Protein AF-A0A3B0ZXC4-F1 (afdb_monomer)

Mean predicted aligned error: 9.44 Å

InterPro domains:
  IPR018643 Protein of unknown function DUF2069, membrane [PF09842] (15-118)

pLDDT: mean 75.04, std 9.72, range [35.94, 87.75]

Solvent-accessible surface area (backbone atoms only — not comparable to full-atom values): 6990 Å² total; per-residue (Å²): 137,86,78,78,83,50,77,60,54,57,32,46,50,48,23,49,52,22,48,52,52,44,54,53,49,55,53,46,38,45,69,73,73,61,50,51,92,80,74,48,41,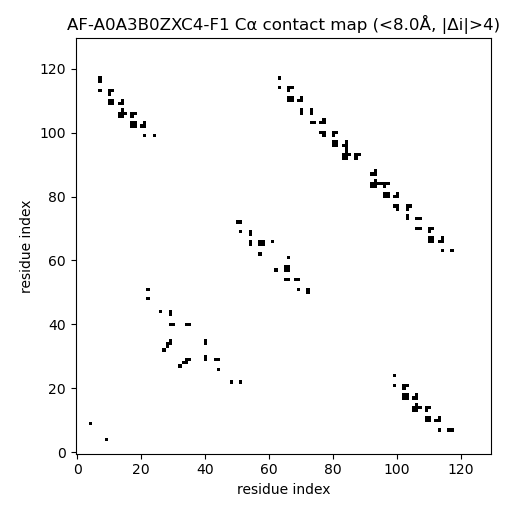67,56,55,50,47,64,60,44,48,63,50,55,54,32,48,59,32,49,78,68,68,39,60,66,34,34,57,52,42,46,57,54,39,51,59,56,30,50,49,19,51,51,43,37,68,71,45,88,49,67,71,56,21,53,53,19,49,50,46,32,51,30,33,51,48,23,40,54,22,32,52,51,37,44,53,55,57,50,51,61,55,51,60,68,69,55,74,88,127

Foldseek 3Di:
DDPDDPPLNVLLVLLVVLLVLLLVLVLCCCVPPCPPPPPCSVVVNCVLVVLSVVLVVVSVVLPLVSLVVVLVSLVVQLVVLVCQLVVDPDPVSVVSSVVSNVSSVSNNVSSVVSSVVVVVVVVVVVPPDD

Secondary structure (DSSP, 8-state):
------HHHHHHHHHHHHHHHHHHHHHHIIIII---TTSTHHHHHHHHHHHHHHHHHHHHTT-HHHHHHHHHHHHHHHHHHHHHHHH---HHHHHHHHHHHHHHHHHHHHHHHHHHHHHHHHHHTTS---

Nearest PDB structures (foldseek):
  6n63-assembly1_A-2  TM=5.665E-01  e=8.207E-01  Bacillus thermotolerans
  3zcj-assembly3_C  TM=3.266E-01  e=4.050E+00  Helicobacter pylori 26695

Organism: NCBI:txid652676

Radius of gyration: 17.53 Å; Cα contacts (8 Å, |Δi|>4): 103; chains: 1; bounding box: 46×29×60 Å

Structure (mmCIF, N/CA/C/O backbone):
data_AF-A0A3B0ZXC4-F1
#
_entry.id   AF-A0A3B0ZXC4-F1
#
loop_
_atom_site.group_PDB
_atom_site.id
_atom_site.type_symbol
_atom_site.label_atom_id
_atom_site.label_alt_id
_atom_site.label_comp_id
_atom_site.label_asym_id
_atom_site.label_entity_id
_atom_site.label_seq_id
_atom_site.pdbx_PDB_ins_code
_atom_site.Cartn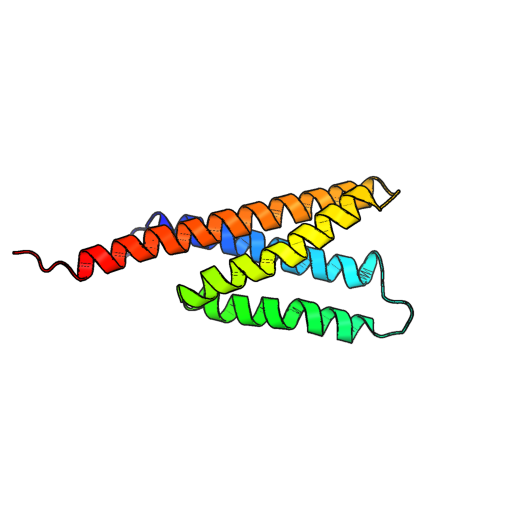_x
_atom_site.Cartn_y
_atom_site.Cartn_z
_atom_site.occupancy
_atom_site.B_iso_or_equiv
_atom_site.auth_seq_id
_atom_site.auth_comp_id
_atom_site.auth_asym_id
_atom_site.auth_atom_id
_atom_site.pdbx_PDB_model_num
ATOM 1 N N . MET A 1 1 ? -24.456 17.158 11.697 1.00 35.94 1 MET A N 1
ATOM 2 C CA . MET A 1 1 ? -24.249 16.301 12.886 1.00 35.94 1 MET A CA 1
ATOM 3 C C . MET A 1 1 ? -23.033 15.403 12.632 1.00 35.94 1 MET A C 1
ATOM 5 O O . MET A 1 1 ? -23.173 14.280 12.167 1.00 35.94 1 MET A O 1
ATOM 9 N N . SER A 1 2 ? -21.823 15.954 12.798 1.00 38.69 2 SER A N 1
ATOM 10 C CA . SER A 1 2 ? -20.547 15.291 12.485 1.00 38.69 2 SER A CA 1
ATOM 11 C C . SER A 1 2 ? -20.136 14.386 13.644 1.00 38.69 2 SER A C 1
ATOM 13 O O . SER A 1 2 ? -19.665 14.867 14.675 1.00 38.69 2 SER A O 1
ATOM 15 N N . LYS A 1 3 ? -20.356 13.075 13.500 1.00 43.84 3 LYS A N 1
ATOM 16 C CA . LYS A 1 3 ? -19.928 12.098 14.502 1.00 43.84 3 LYS A CA 1
ATOM 17 C C . LYS A 1 3 ? -18.399 12.093 14.570 1.00 43.84 3 LYS A C 1
ATOM 19 O O . LYS A 1 3 ? -17.721 11.845 13.581 1.00 43.84 3 LYS A O 1
ATOM 24 N N . ILE A 1 4 ? -17.927 12.466 15.752 1.00 48.56 4 ILE A N 1
ATOM 25 C CA . ILE A 1 4 ? -16.586 12.366 16.326 1.00 48.56 4 ILE A CA 1
ATOM 26 C C . ILE A 1 4 ? -15.714 11.341 15.576 1.00 48.56 4 ILE A C 1
ATOM 28 O O . ILE A 1 4 ? -15.943 10.139 15.683 1.00 48.56 4 ILE A O 1
ATOM 32 N N . LYS A 1 5 ? -14.718 11.830 14.821 1.00 50.69 5 LYS A N 1
ATOM 33 C CA . LYS A 1 5 ? -13.686 11.013 14.162 1.00 50.69 5 LYS A CA 1
ATOM 34 C C . LYS A 1 5 ? -12.721 10.472 15.217 1.00 50.69 5 LYS A C 1
ATOM 36 O O . LYS A 1 5 ? -11.801 11.160 15.656 1.00 50.69 5 LYS A O 1
ATOM 41 N N . THR A 1 6 ? -12.973 9.251 15.661 1.00 63.97 6 THR A N 1
ATOM 42 C CA . THR A 1 6 ? -12.153 8.486 16.608 1.00 63.97 6 THR A CA 1
ATOM 43 C C . THR A 1 6 ? -10.758 8.219 16.029 1.00 63.97 6 THR A C 1
ATOM 45 O O . THR A 1 6 ? -10.602 8.091 14.817 1.00 63.97 6 THR A O 1
ATOM 48 N N . LYS A 1 7 ? -9.721 8.082 16.872 1.00 62.25 7 LYS A N 1
ATOM 49 C CA . LYS A 1 7 ? -8.325 7.807 16.446 1.00 62.25 7 LYS A CA 1
ATOM 50 C C . LYS A 1 7 ? -8.205 6.636 15.449 1.00 62.25 7 LYS A C 1
ATOM 52 O O . LYS A 1 7 ? -7.304 6.637 14.617 1.00 62.25 7 LYS A O 1
ATOM 57 N N . ALA A 1 8 ? -9.133 5.677 15.492 1.00 62.41 8 ALA A N 1
ATOM 58 C CA . ALA A 1 8 ? -9.248 4.572 14.541 1.00 62.41 8 ALA A CA 1
ATOM 59 C C . ALA A 1 8 ? -9.458 5.020 13.079 1.00 62.41 8 ALA A C 1
ATOM 61 O O . ALA A 1 8 ? -8.888 4.408 12.175 1.00 62.41 8 ALA A O 1
ATOM 62 N N . ASP A 1 9 ? -10.199 6.106 12.841 1.00 68.06 9 ASP A N 1
ATOM 63 C CA . ASP A 1 9 ? -10.449 6.637 11.495 1.00 68.06 9 ASP A CA 1
ATOM 64 C C . ASP A 1 9 ? -9.172 7.222 10.887 1.00 68.06 9 ASP A C 1
ATOM 66 O O . ASP A 1 9 ? -8.919 7.075 9.695 1.00 68.06 9 ASP A O 1
ATOM 70 N N . PHE A 1 10 ? -8.319 7.842 1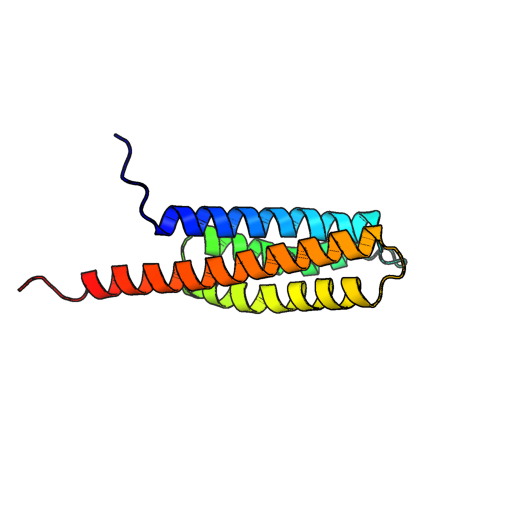1.705 1.00 73.69 10 PHE A N 1
ATOM 71 C CA . PHE A 1 10 ? -7.032 8.365 11.250 1.00 73.69 10 PHE A CA 1
ATOM 72 C C . PHE A 1 10 ? -6.103 7.241 10.765 1.00 73.69 10 PHE A C 1
ATOM 74 O O . PHE A 1 10 ? -5.554 7.323 9.666 1.00 73.69 10 PHE A O 1
ATOM 81 N N . TYR A 1 11 ? -5.989 6.150 11.531 1.00 68.88 11 TYR A N 1
ATOM 82 C CA . TYR A 1 11 ? -5.213 4.973 11.117 1.00 68.88 11 TYR A CA 1
ATOM 83 C C . TYR A 1 11 ? -5.832 4.259 9.912 1.00 68.88 11 TYR A C 1
ATOM 85 O O . TYR A 1 11 ? -5.103 3.744 9.064 1.00 68.88 11 TYR A O 1
ATOM 93 N N . TYR A 1 12 ? -7.163 4.266 9.796 1.00 71.56 12 TYR A N 1
ATOM 94 C CA . TYR A 1 12 ? -7.863 3.784 8.610 1.00 71.56 12 TYR A CA 1
ATOM 95 C C . TYR A 1 12 ? -7.459 4.580 7.363 1.00 71.56 12 TYR A C 1
ATOM 97 O O . TYR A 1 12 ? -7.050 3.975 6.375 1.00 71.56 12 TYR A O 1
ATOM 105 N N . PHE A 1 13 ? -7.478 5.917 7.425 1.00 72.81 13 PHE A N 1
ATOM 106 C CA . PHE A 1 13 ? -7.033 6.771 6.319 1.00 72.81 13 PHE A CA 1
ATOM 107 C C . PHE A 1 13 ? -5.544 6.588 6.000 1.00 72.81 13 PHE A C 1
ATOM 109 O O . PHE A 1 13 ? -5.213 6.464 4.827 1.00 72.81 13 PHE A O 1
ATOM 116 N N . MET A 1 14 ? -4.651 6.492 6.997 1.00 74.38 14 MET A N 1
ATOM 117 C CA . MET A 1 14 ? -3.227 6.192 6.746 1.00 74.38 14 MET A CA 1
ATOM 118 C C . MET A 1 14 ? -3.042 4.864 6.008 1.00 74.38 14 MET A C 1
ATOM 120 O O . MET A 1 14 ? -2.281 4.791 5.045 1.00 74.38 14 MET A O 1
ATOM 124 N N . THR A 1 15 ? -3.762 3.825 6.440 1.00 75.12 15 THR A N 1
ATOM 125 C CA . THR A 1 15 ? -3.703 2.500 5.813 1.00 75.12 15 THR A CA 1
ATOM 126 C C . THR A 1 15 ? -4.243 2.564 4.383 1.00 75.12 15 THR A C 1
ATOM 128 O O . THR A 1 15 ? -3.626 2.023 3.472 1.00 75.12 15 THR A O 1
ATOM 131 N N . LEU A 1 16 ? -5.351 3.277 4.154 1.00 76.75 16 LEU A N 1
ATOM 132 C CA . LEU A 1 16 ? -5.925 3.450 2.819 1.00 76.75 16 LEU A CA 1
ATOM 133 C C . LEU A 1 16 ? -4.973 4.197 1.879 1.00 76.75 16 LEU A C 1
ATOM 135 O O . LEU A 1 16 ? -4.765 3.763 0.752 1.00 76.75 16 LEU A O 1
ATOM 139 N N . THR A 1 17 ? -4.379 5.299 2.338 1.00 78.88 17 THR A N 1
ATOM 140 C CA . THR A 1 17 ? -3.449 6.096 1.532 1.00 78.88 17 THR A CA 1
ATOM 141 C C . THR A 1 17 ? -2.201 5.290 1.178 1.00 78.88 17 THR A C 1
ATOM 143 O O . THR A 1 17 ? -1.794 5.293 0.019 1.00 78.88 17 THR A O 1
ATOM 146 N N . GLY A 1 18 ? -1.635 4.544 2.136 1.00 74.75 18 GLY A N 1
ATOM 147 C CA . GLY A 1 18 ? -0.504 3.646 1.876 1.00 74.75 18 GLY A CA 1
ATOM 148 C C . GLY A 1 18 ? -0.853 2.548 0.869 1.00 74.75 18 GLY A C 1
ATOM 149 O O . GLY A 1 18 ? -0.088 2.274 -0.050 1.00 74.75 18 GLY A O 1
ATOM 150 N N . TYR A 1 19 ? -2.053 1.983 0.992 1.00 77.88 19 TYR A N 1
ATOM 151 C CA . TYR A 1 19 ? -2.564 0.957 0.092 1.00 77.88 19 TYR A CA 1
ATOM 152 C C . TYR A 1 19 ? -2.771 1.468 -1.340 1.00 77.88 19 TYR A C 1
ATOM 154 O O . TYR A 1 19 ? -2.316 0.838 -2.289 1.00 77.88 19 TYR A O 1
ATOM 162 N N . PHE A 1 20 ? -3.441 2.612 -1.513 1.00 80.56 20 PHE A N 1
ATOM 163 C CA . PHE A 1 20 ? -3.666 3.195 -2.838 1.00 80.56 20 PHE A CA 1
ATOM 164 C C . PHE A 1 20 ? -2.357 3.657 -3.479 1.00 80.56 20 PHE A C 1
ATOM 166 O O . PHE A 1 20 ? -2.168 3.448 -4.675 1.00 80.56 20 PHE A O 1
ATOM 173 N N . GLY A 1 21 ? -1.444 4.225 -2.684 1.00 80.06 21 GLY A N 1
ATOM 174 C CA . GLY A 1 21 ? -0.098 4.568 -3.135 1.00 80.06 21 GLY A CA 1
ATOM 175 C C . GLY A 1 21 ? 0.642 3.347 -3.676 1.00 80.06 21 GLY A C 1
ATOM 176 O O . GLY A 1 21 ? 1.156 3.393 -4.789 1.00 80.06 21 GLY A O 1
ATOM 177 N N . LEU A 1 22 ? 0.609 2.231 -2.943 1.00 78.75 22 LEU A N 1
ATOM 178 C CA . LEU A 1 22 ? 1.179 0.965 -3.404 1.00 78.75 22 LEU A CA 1
ATOM 179 C C . LEU A 1 22 ? 0.518 0.445 -4.668 1.00 78.75 22 LEU A C 1
ATOM 181 O O . LEU A 1 22 ? 1.214 0.046 -5.589 1.00 78.75 22 LEU A O 1
ATOM 185 N N . LEU A 1 23 ? -0.811 0.474 -4.742 1.00 80.88 23 LEU A N 1
ATOM 186 C CA . LEU A 1 23 ? -1.542 -0.043 -5.894 1.00 80.88 23 LEU A CA 1
ATOM 187 C C . LEU A 1 23 ? -1.152 0.704 -7.179 1.00 80.88 23 LEU A C 1
ATOM 189 O O . LEU A 1 23 ? -0.896 0.074 -8.205 1.00 80.88 23 LEU A O 1
ATOM 193 N N . ILE A 1 24 ? -1.049 2.035 -7.112 1.00 80.50 24 ILE A N 1
ATOM 194 C CA . ILE A 1 24 ? -0.607 2.872 -8.238 1.00 80.50 24 ILE A CA 1
ATOM 195 C C . ILE A 1 24 ? 0.858 2.595 -8.578 1.00 80.50 24 ILE A C 1
ATOM 197 O O . ILE A 1 24 ? 1.201 2.483 -9.757 1.00 80.50 24 ILE A O 1
ATOM 201 N N . LEU A 1 25 ? 1.716 2.470 -7.563 1.00 78.69 25 LEU A N 1
ATOM 202 C CA . LEU A 1 25 ? 3.147 2.273 -7.756 1.00 78.69 25 LEU A CA 1
ATOM 203 C C . LEU A 1 25 ? 3.455 0.897 -8.367 1.00 78.69 25 LEU A C 1
ATOM 205 O O . LEU A 1 25 ? 4.139 0.842 -9.383 1.00 78.69 25 LEU A O 1
ATOM 209 N N . LEU A 1 26 ? 2.845 -0.180 -7.861 1.00 75.50 26 LEU A N 1
ATOM 210 C CA . LEU A 1 26 ? 2.930 -1.533 -8.428 1.00 75.50 26 LEU A CA 1
ATOM 211 C C . LEU A 1 26 ? 2.363 -1.613 -9.846 1.00 75.50 26 LEU A C 1
ATOM 213 O O . LEU A 1 26 ? 2.956 -2.248 -10.717 1.00 75.50 26 LEU A O 1
ATOM 217 N N . SER A 1 27 ? 1.235 -0.943 -10.103 1.00 73.81 27 SER A N 1
ATOM 218 C CA . SER A 1 27 ? 0.674 -0.876 -11.458 1.00 73.81 27 SER A CA 1
ATOM 219 C C . SER A 1 27 ? 1.636 -0.166 -12.413 1.00 73.81 27 SER A C 1
ATOM 221 O O . SER A 1 27 ? 1.857 -0.632 -13.527 1.00 73.81 27 SER A O 1
ATOM 223 N N . SER A 1 28 ? 2.250 0.932 -11.965 1.00 77.81 28 SER A N 1
ATOM 224 C CA . SER A 1 28 ? 3.247 1.665 -12.751 1.00 77.81 28 SER A CA 1
ATOM 225 C C . SER A 1 28 ? 4.512 0.833 -12.975 1.00 77.81 28 SER A C 1
ATOM 227 O O . SER A 1 28 ? 5.067 0.871 -14.068 1.00 77.81 28 SER A O 1
ATOM 229 N N . TRP A 1 29 ? 4.924 0.025 -11.993 1.00 73.81 29 TRP A N 1
ATOM 230 C CA . TRP A 1 29 ? 6.100 -0.845 -12.082 1.00 73.81 29 TRP A CA 1
ATOM 231 C C . TRP A 1 29 ? 6.005 -1.859 -13.219 1.00 73.81 29 TRP A C 1
ATOM 233 O O . TRP A 1 29 ? 6.894 -1.941 -14.067 1.00 73.81 29 TRP A O 1
ATOM 243 N N . ILE A 1 30 ? 4.876 -2.563 -13.289 1.00 71.19 30 ILE A N 1
ATOM 244 C CA . ILE A 1 30 ? 4.619 -3.609 -14.286 1.00 71.19 30 ILE A CA 1
ATOM 245 C C . ILE A 1 30 ? 4.439 -3.027 -15.701 1.00 71.19 30 ILE A C 1
ATOM 247 O O . ILE A 1 30 ? 4.726 -3.700 -16.690 1.00 71.19 30 ILE A O 1
ATOM 251 N N . ILE A 1 31 ? 3.942 -1.791 -15.816 1.00 68.31 31 ILE A N 1
ATOM 252 C CA . ILE A 1 31 ? 3.670 -1.152 -17.114 1.00 68.31 31 ILE A CA 1
ATOM 253 C C . ILE A 1 31 ? 4.918 -0.459 -17.676 1.00 68.31 31 ILE A C 1
ATOM 255 O O . ILE A 1 31 ? 5.160 -0.545 -18.879 1.00 68.31 31 ILE A O 1
ATOM 259 N N . TYR A 1 32 ? 5.690 0.236 -16.835 1.00 65.38 32 TYR A N 1
ATOM 260 C CA . TYR A 1 32 ? 6.764 1.127 -17.287 1.00 65.38 32 TYR A CA 1
ATOM 261 C C . TYR A 1 32 ? 8.183 0.610 -17.045 1.00 65.38 32 TYR A C 1
ATOM 2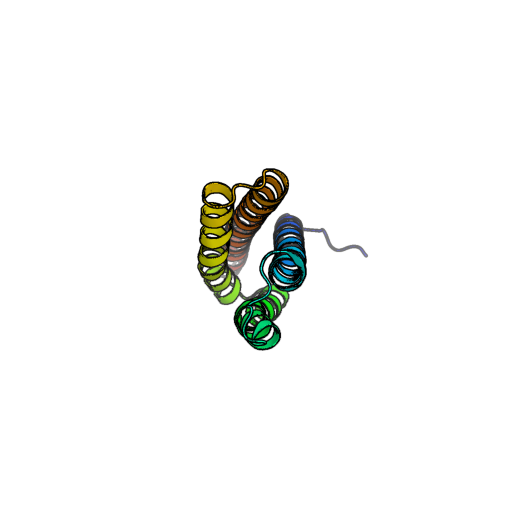63 O O . TYR A 1 32 ? 9.056 0.927 -17.850 1.00 65.38 32 TYR A O 1
ATOM 271 N N . PHE A 1 33 ? 8.443 -0.119 -15.954 1.00 63.53 33 PHE A N 1
ATOM 272 C CA . PHE A 1 33 ? 9.820 -0.363 -15.507 1.00 63.53 33 PHE A CA 1
ATOM 273 C C . PHE A 1 33 ? 10.365 -1.730 -15.900 1.00 63.53 33 PHE A C 1
ATOM 275 O O . PHE A 1 33 ? 11.469 -1.787 -16.436 1.00 63.53 33 PHE A O 1
ATOM 282 N N . ASP A 1 34 ? 9.592 -2.801 -15.725 1.00 60.22 34 ASP A N 1
ATOM 283 C CA . ASP A 1 34 ? 9.980 -4.123 -16.228 1.00 60.22 34 ASP A CA 1
ATOM 284 C C . ASP A 1 34 ? 8.765 -4.873 -16.788 1.00 60.22 34 ASP A C 1
ATOM 286 O O . ASP A 1 34 ? 8.214 -5.776 -16.149 1.00 60.22 34 ASP A O 1
ATOM 290 N N . PRO A 1 35 ? 8.266 -4.466 -17.971 1.00 63.50 35 PRO A N 1
ATOM 291 C CA . PRO A 1 35 ? 7.182 -5.185 -18.610 1.00 63.50 35 PRO A CA 1
ATOM 292 C C . PRO A 1 35 ? 7.667 -6.603 -18.948 1.00 63.50 35 PRO A C 1
ATOM 294 O O . PRO A 1 35 ? 8.637 -6.754 -19.700 1.00 63.50 35 PRO A O 1
ATOM 297 N N . PRO A 1 36 ? 7.005 -7.663 -18.446 1.00 61.16 36 PRO A N 1
ATOM 298 C CA . PRO A 1 36 ? 7.406 -9.026 -18.753 1.00 61.16 36 PRO A CA 1
ATOM 299 C C . PRO A 1 36 ? 7.366 -9.232 -20.269 1.00 61.16 36 PRO A C 1
ATOM 301 O O . PRO A 1 36 ? 6.322 -9.112 -20.916 1.00 61.16 36 PRO A O 1
ATOM 304 N N . LYS A 1 37 ? 8.536 -9.547 -20.834 1.00 62.84 37 LYS A N 1
ATOM 305 C CA . LYS A 1 37 ? 8.823 -9.589 -22.282 1.00 62.84 37 LYS A CA 1
ATOM 306 C C . LYS A 1 37 ? 7.964 -10.594 -23.066 1.00 62.84 37 LYS A C 1
ATOM 308 O O . LYS A 1 37 ? 7.990 -10.617 -24.290 1.00 62.84 37 LYS A O 1
ATOM 313 N N . ASN A 1 38 ? 7.193 -11.412 -22.359 1.00 62.94 38 ASN A N 1
ATOM 314 C CA . ASN A 1 38 ? 6.449 -12.560 -22.854 1.00 62.94 38 ASN A CA 1
ATOM 315 C C . ASN A 1 38 ? 4.972 -12.221 -23.155 1.00 62.94 38 ASN A C 1
ATOM 317 O O . ASN A 1 38 ? 4.198 -13.120 -23.472 1.00 62.94 38 ASN A O 1
ATOM 321 N N . GLY A 1 39 ? 4.543 -10.960 -23.000 1.00 62.22 39 GLY A N 1
ATOM 322 C CA . GLY A 1 39 ? 3.138 -10.554 -23.179 1.00 62.22 39 GLY A CA 1
ATOM 323 C C . GLY A 1 39 ? 2.215 -10.938 -22.012 1.00 62.22 39 GLY A C 1
ATOM 324 O O . GLY A 1 39 ? 1.010 -10.698 -22.057 1.00 62.22 39 GLY A O 1
ATOM 325 N N . THR A 1 40 ? 2.766 -11.491 -20.930 1.00 67.62 40 THR A N 1
ATOM 326 C CA . THR A 1 40 ? 2.051 -11.870 -19.700 1.00 67.62 40 THR A CA 1
ATOM 327 C C . THR A 1 40 ? 1.837 -10.711 -18.724 1.00 67.62 40 THR A C 1
ATOM 329 O O . THR A 1 40 ? 1.380 -10.939 -17.606 1.00 67.62 40 THR A O 1
ATOM 332 N N . THR A 1 41 ? 2.101 -9.465 -19.127 1.00 69.75 41 THR A N 1
ATOM 333 C CA . THR A 1 41 ? 1.947 -8.257 -18.294 1.00 69.75 41 THR A CA 1
ATOM 334 C C . THR A 1 41 ? 0.570 -8.188 -17.639 1.00 69.75 41 THR A C 1
ATOM 336 O O . THR A 1 41 ? 0.467 -7.953 -16.439 1.00 69.75 41 THR A O 1
ATOM 339 N N . ALA A 1 42 ? -0.491 -8.504 -18.391 1.00 68.94 42 ALA A N 1
ATOM 340 C CA . ALA A 1 42 ? -1.856 -8.545 -17.869 1.00 68.94 42 ALA A CA 1
ATOM 341 C C . ALA A 1 42 ? -2.066 -9.643 -16.809 1.00 68.94 42 ALA A C 1
ATOM 343 O O . ALA A 1 42 ? -2.767 -9.417 -15.825 1.00 68.94 42 ALA A O 1
ATOM 344 N N . PHE A 1 43 ? -1.440 -10.812 -16.975 1.00 75.50 43 PHE A N 1
ATOM 345 C CA . PHE A 1 43 ? -1.523 -11.913 -16.012 1.00 75.50 43 PHE A CA 1
ATOM 346 C C . PHE A 1 43 ? -0.749 -11.616 -14.730 1.00 75.50 43 PHE A C 1
ATOM 348 O O . PHE A 1 43 ? -1.269 -11.873 -13.649 1.00 75.50 43 PHE A O 1
ATOM 355 N N . ALA A 1 44 ? 0.453 -11.045 -14.833 1.00 73.25 44 ALA A N 1
ATOM 356 C CA . ALA A 1 44 ? 1.235 -10.625 -13.672 1.00 73.25 44 ALA A CA 1
ATOM 357 C C . ALA A 1 44 ? 0.484 -9.556 -12.866 1.00 73.25 44 ALA A C 1
ATOM 359 O O . ALA A 1 44 ? 0.351 -9.668 -11.649 1.00 73.25 44 ALA A O 1
ATOM 360 N N . LEU A 1 45 ? -0.094 -8.574 -13.564 1.00 73.94 45 LEU A N 1
ATOM 361 C CA . LEU A 1 45 ? -0.878 -7.501 -12.965 1.00 73.94 45 LEU A CA 1
ATOM 362 C C . LEU A 1 45 ? -2.155 -8.037 -12.308 1.00 73.94 45 LEU A C 1
ATOM 364 O O . LEU A 1 45 ? -2.445 -7.677 -11.173 1.00 73.94 45 LEU A O 1
ATOM 368 N N . LEU A 1 46 ? -2.875 -8.964 -12.950 1.00 78.12 46 LEU A N 1
ATOM 369 C CA . LEU A 1 46 ? -4.004 -9.660 -12.326 1.00 78.12 46 LEU A CA 1
ATOM 370 C C . LEU A 1 46 ? -3.569 -10.464 -11.102 1.00 78.12 46 LEU A C 1
ATOM 372 O O . LEU A 1 46 ? -4.224 -10.381 -10.070 1.00 78.12 46 LEU A O 1
ATOM 376 N N . PHE A 1 47 ? -2.476 -11.217 -11.176 1.00 79.94 47 PHE A N 1
ATOM 377 C CA . PHE A 1 47 ? -2.015 -12.051 -10.069 1.00 79.94 47 PHE A CA 1
ATOM 378 C C . PHE A 1 47 ? -1.604 -11.219 -8.850 1.00 79.94 47 PHE A C 1
ATOM 380 O O . PHE A 1 47 ? -1.916 -11.587 -7.722 1.00 79.94 47 PHE A O 1
ATOM 387 N N . ILE A 1 48 ? -0.967 -10.071 -9.079 1.00 74.62 48 ILE A N 1
ATOM 388 C CA . ILE A 1 48 ? -0.543 -9.131 -8.040 1.00 74.62 48 ILE A CA 1
ATOM 389 C C . ILE A 1 48 ? -1.715 -8.302 -7.504 1.00 74.62 48 ILE A C 1
ATOM 391 O O . ILE A 1 48 ? -1.844 -8.135 -6.292 1.00 74.62 48 ILE A O 1
ATOM 395 N N . LEU A 1 49 ? -2.590 -7.790 -8.372 1.00 78.44 49 LEU A N 1
ATOM 396 C CA . LEU A 1 49 ? -3.701 -6.935 -7.956 1.00 78.44 49 LEU A CA 1
ATOM 397 C C . LEU A 1 49 ? -4.867 -7.726 -7.377 1.00 78.44 49 LEU A C 1
ATOM 399 O O . LEU A 1 49 ? -5.570 -7.190 -6.535 1.00 78.44 49 LEU A O 1
ATOM 403 N N . THR A 1 50 ? -5.096 -8.979 -7.770 1.00 81.31 50 THR A N 1
ATOM 404 C CA . THR A 1 50 ? -6.222 -9.783 -7.257 1.00 81.31 50 THR A CA 1
ATOM 405 C C . THR A 1 50 ? -6.204 -9.928 -5.730 1.00 81.31 50 THR A C 1
ATOM 407 O O . THR A 1 50 ? -7.184 -9.528 -5.096 1.00 81.31 50 THR A O 1
ATOM 410 N N . PRO A 1 51 ? -5.137 -10.445 -5.088 1.00 79.06 51 PRO A N 1
ATOM 411 C CA . PRO A 1 51 ? -5.090 -10.561 -3.632 1.00 79.06 51 PRO A CA 1
ATOM 412 C C . PRO A 1 51 ? -5.143 -9.188 -2.960 1.00 79.06 51 PRO A C 1
ATOM 414 O O . PRO A 1 51 ? -5.795 -9.038 -1.925 1.00 79.06 51 PRO A O 1
ATOM 417 N N . LEU A 1 52 ? -4.545 -8.168 -3.584 1.00 79.56 52 LEU A N 1
ATOM 418 C CA . LEU A 1 52 ? -4.586 -6.800 -3.091 1.00 79.56 52 LEU A CA 1
ATOM 419 C C . LEU A 1 52 ? -6.032 -6.274 -3.103 1.00 79.56 52 LEU A C 1
ATOM 421 O O . LEU A 1 52 ? -6.526 -5.837 -2.064 1.00 79.56 52 LEU A O 1
ATOM 425 N N . LEU A 1 53 ? -6.754 -6.357 -4.221 1.00 78.62 53 LEU A N 1
ATOM 426 C CA . LEU A 1 53 ? -8.144 -5.908 -4.388 1.00 78.62 53 LEU A CA 1
ATOM 427 C C . LEU A 1 53 ? -9.111 -6.671 -3.473 1.00 78.62 53 LEU A C 1
ATOM 429 O O . LEU A 1 53 ? -10.042 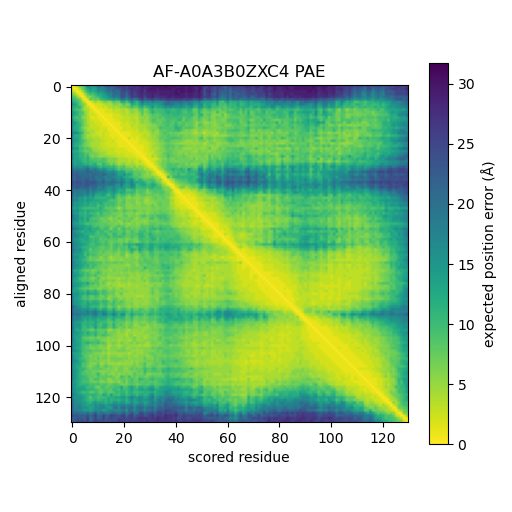-6.087 -2.910 1.00 78.62 53 LEU A O 1
ATOM 433 N N . LEU A 1 54 ? -8.871 -7.969 -3.269 1.00 78.94 54 LEU A N 1
ATOM 434 C CA . LEU A 1 54 ? -9.604 -8.762 -2.283 1.00 78.94 54 LEU A CA 1
ATOM 435 C C . LEU A 1 54 ? -9.344 -8.257 -0.858 1.00 78.94 54 LEU A C 1
ATOM 437 O O . LEU A 1 54 ? -10.293 -8.109 -0.079 1.00 78.94 54 LEU A O 1
ATOM 441 N N . ALA A 1 55 ? -8.090 -7.923 -0.530 1.00 74.94 55 ALA A N 1
ATOM 442 C CA . ALA A 1 55 ? -7.744 -7.311 0.748 1.00 74.94 55 ALA A CA 1
ATOM 443 C C . ALA A 1 55 ? -8.450 -5.958 0.934 1.00 74.94 55 ALA A C 1
ATOM 445 O O . ALA A 1 55 ? -8.996 -5.724 2.011 1.00 74.94 55 ALA A O 1
ATOM 446 N N . LEU A 1 56 ? -8.551 -5.116 -0.106 1.00 76.50 56 LEU A N 1
ATOM 447 C CA . LEU A 1 56 ? -9.262 -3.828 -0.045 1.00 76.50 56 LEU A CA 1
ATOM 448 C C . LEU A 1 56 ? -10.718 -4.008 0.365 1.00 76.50 56 LEU A C 1
ATOM 450 O O . LEU A 1 56 ? -11.196 -3.328 1.273 1.00 76.50 56 LEU A O 1
ATOM 454 N N . ARG A 1 57 ? -11.427 -4.953 -0.261 1.00 75.94 57 ARG A N 1
ATOM 455 C CA . ARG A 1 57 ? -12.842 -5.180 0.045 1.00 75.94 57 ARG A CA 1
ATOM 456 C C . ARG A 1 57 ? -13.045 -5.554 1.512 1.00 75.94 57 ARG A C 1
ATOM 458 O O . ARG A 1 57 ? -14.005 -5.094 2.127 1.00 75.94 57 ARG A O 1
ATOM 465 N N . GLY A 1 58 ? -12.171 -6.367 2.102 1.00 73.31 58 GLY A N 1
ATOM 466 C CA . GLY A 1 58 ? -12.284 -6.694 3.527 1.00 73.31 58 GLY A CA 1
ATOM 467 C C . GLY A 1 58 ? -11.764 -5.593 4.464 1.00 73.31 58 GLY A C 1
ATOM 468 O O . GLY A 1 58 ? -12.296 -5.459 5.569 1.00 73.31 58 GLY A O 1
ATOM 469 N N . LEU A 1 59 ? -10.821 -4.758 4.006 1.00 73.19 59 LEU A N 1
ATOM 470 C CA . LEU A 1 59 ? -10.358 -3.554 4.705 1.00 73.19 59 LEU A CA 1
ATOM 471 C C . LEU A 1 59 ? -11.499 -2.535 4.861 1.00 73.19 59 LEU A C 1
ATOM 473 O O . LEU A 1 59 ? -11.783 -2.096 5.973 1.00 73.19 59 LEU A O 1
ATOM 477 N N . LEU A 1 60 ? -12.226 -2.252 3.771 1.00 72.19 60 LEU A N 1
ATOM 478 C CA . LEU A 1 60 ? -13.401 -1.365 3.759 1.00 72.19 60 LEU A CA 1
ATOM 479 C C . LEU A 1 60 ? -14.536 -1.887 4.656 1.00 72.19 60 LEU A C 1
ATOM 481 O O . LEU A 1 60 ? -15.255 -1.110 5.276 1.00 72.19 60 LEU A O 1
ATOM 485 N N . ASN A 1 61 ? -14.677 -3.211 4.769 1.00 73.38 61 ASN A N 1
ATOM 486 C CA . ASN A 1 61 ? -15.645 -3.841 5.672 1.00 73.38 61 ASN A CA 1
ATOM 487 C C . ASN A 1 61 ? -15.178 -3.875 7.142 1.00 73.38 61 ASN A C 1
ATOM 489 O O . ASN A 1 61 ? -15.893 -4.385 8.006 1.00 73.38 61 ASN A O 1
ATOM 493 N N . GLY A 1 62 ? -13.976 -3.374 7.454 1.00 69.31 62 GLY A N 1
ATOM 494 C CA . GLY A 1 62 ? -13.472 -3.268 8.821 1.00 69.31 62 GLY A CA 1
ATOM 495 C C . GLY A 1 62 ? -13.281 -4.613 9.533 1.00 69.31 62 GLY A C 1
ATOM 496 O O . GLY A 1 62 ? -13.330 -4.648 10.769 1.00 69.31 62 GLY A O 1
ATOM 497 N N . LYS A 1 63 ? -13.111 -5.716 8.786 1.00 76.44 63 LYS A N 1
ATOM 498 C CA . LYS A 1 63 ? -12.962 -7.072 9.338 1.00 76.44 63 LYS A CA 1
ATOM 499 C C . LYS A 1 63 ? -11.543 -7.273 9.863 1.00 76.44 63 LYS A C 1
ATOM 501 O O . LYS A 1 63 ? -10.591 -7.250 9.090 1.00 76.44 63 LYS A O 1
ATOM 506 N N . ARG A 1 64 ? -11.395 -7.551 11.164 1.00 73.81 64 ARG A N 1
ATOM 507 C CA . ARG A 1 64 ? -10.080 -7.742 11.818 1.00 73.81 64 ARG A CA 1
ATOM 508 C C . ARG A 1 64 ? -9.224 -8.820 11.136 1.00 73.81 64 ARG A C 1
ATOM 510 O O . ARG A 1 64 ? -8.030 -8.615 10.952 1.00 73.81 64 ARG A O 1
ATOM 517 N N . TYR A 1 65 ? -9.855 -9.905 10.680 1.00 76.44 65 TYR A N 1
ATOM 518 C CA . TYR A 1 65 ? -9.196 -10.967 9.911 1.00 76.44 65 TYR A CA 1
ATOM 519 C C . TYR A 1 65 ? -8.542 -10.450 8.621 1.00 76.44 65 TYR A C 1
ATOM 521 O O . TYR A 1 65 ? -7.406 -10.806 8.331 1.00 76.44 65 TYR A O 1
ATOM 529 N N . THR A 1 66 ? -9.211 -9.567 7.870 1.00 81.81 66 THR A N 1
ATOM 530 C CA . THR A 1 66 ? -8.645 -9.034 6.623 1.00 81.81 66 THR A CA 1
ATOM 531 C C . THR A 1 66 ? -7.466 -8.112 6.883 1.00 81.81 66 THR A C 1
ATOM 533 O 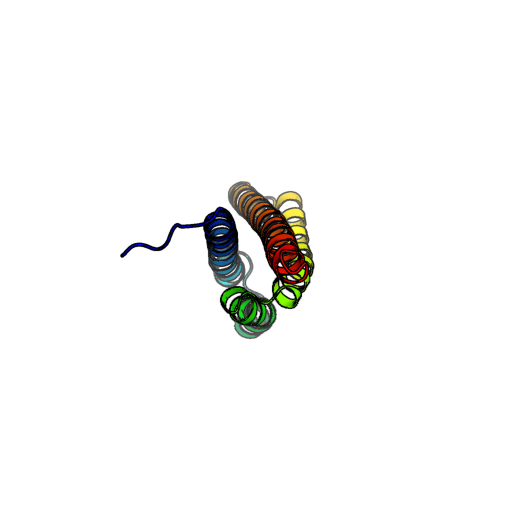O . THR A 1 66 ? -6.507 -8.154 6.126 1.00 81.81 66 THR A O 1
ATOM 536 N N . TYR A 1 67 ? -7.493 -7.328 7.961 1.00 78.88 67 TYR A N 1
ATOM 537 C CA . TYR A 1 67 ? -6.336 -6.517 8.336 1.00 78.88 67 TYR A CA 1
ATOM 538 C C . TYR A 1 67 ? -5.115 -7.389 8.650 1.00 78.88 67 TYR A C 1
ATOM 540 O O . TYR A 1 67 ? -4.052 -7.157 8.080 1.00 78.88 67 TYR A O 1
ATOM 548 N N . ALA A 1 68 ? -5.278 -8.440 9.462 1.00 80.44 68 ALA A N 1
ATOM 549 C CA . ALA A 1 68 ? -4.200 -9.390 9.745 1.00 80.44 68 ALA A CA 1
ATOM 550 C C . ALA A 1 68 ? -3.696 -10.079 8.463 1.00 80.44 68 ALA A C 1
ATOM 552 O O . ALA A 1 68 ? -2.495 -10.119 8.211 1.00 80.44 68 ALA A O 1
ATOM 553 N N . TRP A 1 69 ? -4.604 -10.535 7.602 1.00 82.62 69 TRP A N 1
ATOM 554 C CA . TRP A 1 69 ? -4.241 -11.174 6.337 1.00 82.62 69 TRP A CA 1
ATOM 555 C C . TRP A 1 69 ? -3.517 -10.215 5.377 1.00 82.62 69 TRP A C 1
ATOM 557 O O . TRP A 1 69 ? -2.485 -10.555 4.806 1.00 82.62 69 TRP A O 1
ATOM 567 N N . SER A 1 70 ? -3.990 -8.972 5.265 1.00 81.56 70 SER A N 1
ATOM 568 C CA . SER A 1 70 ? -3.348 -7.932 4.455 1.00 81.56 70 SER A CA 1
ATOM 569 C C . SER A 1 70 ? -1.960 -7.550 4.977 1.00 81.56 70 SER A C 1
ATOM 571 O O . SER A 1 70 ? -1.068 -7.271 4.181 1.00 81.56 70 SER A O 1
ATOM 573 N N . SER A 1 71 ? -1.741 -7.610 6.297 1.00 81.88 71 SER A N 1
ATOM 574 C CA . SER A 1 71 ? -0.420 -7.392 6.897 1.00 81.88 71 SER A CA 1
ATOM 575 C C . SER A 1 71 ? 0.576 -8.512 6.575 1.00 81.88 71 SER A C 1
ATOM 577 O O . SER A 1 71 ? 1.776 -8.274 6.580 1.00 81.88 71 SER A O 1
ATOM 579 N N . MET A 1 72 ? 0.101 -9.720 6.253 1.00 84.25 72 MET A N 1
ATOM 580 C CA . MET A 1 72 ? 0.965 -10.790 5.745 1.00 84.25 72 MET A CA 1
ATOM 581 C C . MET A 1 72 ? 1.274 -10.586 4.261 1.00 84.25 72 MET A C 1
ATOM 583 O O . MET A 1 72 ? 2.419 -10.731 3.850 1.00 84.25 72 MET A O 1
ATOM 587 N N . LEU A 1 73 ? 0.276 -10.191 3.460 1.00 84.06 73 LEU A N 1
ATOM 588 C CA . LEU A 1 73 ? 0.479 -9.890 2.041 1.00 84.06 73 LEU A CA 1
ATOM 589 C C . LEU A 1 73 ? 1.479 -8.755 1.811 1.00 84.06 73 LEU A C 1
ATOM 591 O O . LEU A 1 73 ? 2.313 -8.856 0.916 1.00 84.06 73 LEU A O 1
ATOM 595 N N . ILE A 1 74 ? 1.419 -7.693 2.622 1.00 84.25 74 ILE A N 1
ATOM 596 C CA . ILE A 1 74 ? 2.285 -6.519 2.457 1.00 84.25 74 ILE A CA 1
ATOM 597 C C . ILE A 1 74 ? 3.780 -6.861 2.539 1.00 84.25 74 ILE A C 1
ATOM 599 O O . ILE A 1 74 ? 4.591 -6.186 1.915 1.00 84.25 74 ILE A O 1
ATOM 603 N N . LEU A 1 75 ? 4.145 -7.932 3.254 1.00 84.94 75 LEU A N 1
ATOM 604 C CA . LEU A 1 75 ? 5.530 -8.391 3.383 1.00 84.94 75 LEU A CA 1
ATOM 605 C C . LEU A 1 75 ? 6.111 -8.877 2.050 1.00 84.94 75 LEU A C 1
ATOM 607 O O . LEU A 1 75 ? 7.296 -8.673 1.802 1.00 84.94 75 LEU A O 1
ATOM 611 N N . PHE A 1 76 ? 5.293 -9.473 1.176 1.00 84.25 76 PHE A N 1
ATOM 612 C CA . PHE A 1 76 ? 5.741 -9.874 -0.161 1.00 84.25 76 PHE A CA 1
ATOM 613 C C . PHE A 1 76 ? 6.094 -8.651 -1.014 1.00 84.25 76 PHE A C 1
ATOM 615 O O . PHE A 1 76 ? 7.135 -8.637 -1.665 1.00 84.25 76 PHE A O 1
ATOM 622 N N . TYR A 1 77 ? 5.275 -7.598 -0.946 1.00 82.88 77 TYR A N 1
ATOM 623 C CA . TYR A 1 77 ? 5.541 -6.330 -1.633 1.00 82.88 77 TYR A CA 1
ATOM 624 C C . TYR A 1 77 ? 6.736 -5.586 -1.028 1.00 82.88 77 TYR A C 1
ATOM 626 O O . TYR A 1 77 ? 7.547 -5.020 -1.750 1.00 82.88 77 TYR A O 1
ATOM 634 N N . PHE A 1 78 ? 6.899 -5.642 0.296 1.00 85.94 78 PHE A N 1
ATOM 635 C CA . PHE A 1 78 ? 8.082 -5.102 0.964 1.00 85.94 78 PHE A CA 1
ATOM 636 C C . PHE A 1 78 ? 9.354 -5.797 0.472 1.00 85.94 78 PHE A C 1
ATOM 638 O O . PHE A 1 78 ? 10.328 -5.131 0.137 1.00 85.94 78 PHE A O 1
ATOM 645 N N . MET A 1 79 ? 9.343 -7.131 0.393 1.00 87.69 79 MET A N 1
ATOM 646 C CA . MET A 1 79 ? 10.478 -7.894 -0.122 1.00 87.69 79 MET A CA 1
ATOM 647 C C . MET A 1 79 ? 10.791 -7.514 -1.571 1.00 87.69 79 MET A C 1
ATOM 649 O O . MET A 1 79 ? 11.957 -7.307 -1.887 1.00 87.69 79 MET A O 1
ATOM 653 N N . HIS A 1 80 ? 9.767 -7.369 -2.415 1.00 84.00 80 HIS A N 1
ATOM 654 C CA . HIS A 1 80 ? 9.920 -6.908 -3.794 1.00 84.00 80 HIS A CA 1
ATOM 655 C C . HIS A 1 80 ? 10.625 -5.546 -3.855 1.00 84.00 80 HIS A C 1
ATOM 657 O O . HIS A 1 80 ? 11.698 -5.445 -4.443 1.00 84.00 80 HIS A O 1
ATOM 663 N N . GLY A 1 81 ? 10.105 -4.538 -3.146 1.00 83.50 81 GLY A N 1
ATOM 664 C CA . GLY A 1 81 ? 10.710 -3.205 -3.102 1.00 83.50 81 GLY A CA 1
ATOM 665 C C . GLY A 1 81 ? 12.131 -3.190 -2.521 1.00 83.50 81 GLY A C 1
ATOM 666 O O . GLY A 1 81 ? 12.978 -2.439 -2.991 1.00 83.50 81 GLY A O 1
ATOM 667 N N . VAL A 1 82 ? 12.449 -4.033 -1.532 1.00 86.88 82 VAL A N 1
ATOM 668 C CA . VAL A 1 82 ? 13.818 -4.132 -0.986 1.00 86.88 82 VAL A CA 1
ATOM 669 C C . VAL A 1 82 ? 14.780 -4.758 -1.993 1.00 86.88 82 VAL A C 1
ATOM 671 O O . VAL A 1 82 ? 15.891 -4.255 -2.168 1.00 86.88 82 VAL A O 1
ATOM 674 N N . VAL A 1 83 ? 14.367 -5.845 -2.651 1.00 86.06 83 VAL A N 1
ATOM 675 C CA . VAL A 1 83 ? 15.179 -6.505 -3.679 1.00 86.06 83 VAL A CA 1
ATOM 676 C C . VAL A 1 83 ? 15.411 -5.549 -4.842 1.00 86.06 83 VAL A C 1
ATOM 678 O O . VAL A 1 83 ? 16.553 -5.393 -5.260 1.00 86.06 83 VAL A O 1
ATOM 681 N N . ASP A 1 84 ? 14.379 -4.837 -5.291 1.00 82.88 84 ASP A N 1
ATOM 682 C CA . ASP A 1 84 ? 14.504 -3.850 -6.361 1.00 82.88 84 ASP A CA 1
ATOM 683 C C . ASP A 1 84 ? 15.359 -2.646 -5.958 1.00 82.88 84 ASP A C 1
ATOM 685 O O . ASP A 1 84 ? 16.164 -2.174 -6.760 1.00 82.88 84 ASP A O 1
ATOM 689 N N . ALA A 1 85 ? 15.259 -2.163 -4.719 1.00 84.56 85 ALA A N 1
ATOM 690 C CA . ALA A 1 85 ? 16.117 -1.084 -4.234 1.00 84.56 85 ALA A CA 1
ATOM 691 C C . ALA A 1 85 ? 17.604 -1.476 -4.222 1.00 84.56 85 ALA A C 1
ATOM 693 O O . ALA A 1 85 ? 18.465 -0.607 -4.353 1.00 84.56 85 ALA A O 1
ATOM 694 N N . TRP A 1 86 ? 17.909 -2.767 -4.062 1.00 82.81 86 TRP A N 1
ATOM 695 C CA . TRP A 1 86 ? 19.279 -3.271 -4.000 1.00 82.81 86 TRP A CA 1
ATOM 696 C C . TRP A 1 86 ? 19.824 -3.731 -5.359 1.00 82.81 86 TRP A C 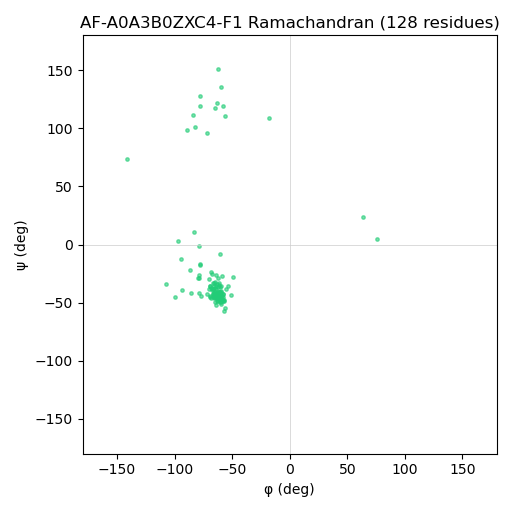1
ATOM 698 O O . TRP A 1 86 ? 20.989 -3.484 -5.661 1.00 82.81 86 TRP A O 1
ATOM 708 N N . ALA A 1 87 ? 18.995 -4.379 -6.180 1.00 80.75 87 ALA A N 1
ATOM 709 C CA . ALA A 1 87 ? 19.397 -4.989 -7.447 1.00 80.75 87 ALA A CA 1
ATOM 710 C C . ALA A 1 87 ? 19.367 -4.020 -8.642 1.00 80.75 87 ALA A C 1
ATOM 712 O O . ALA A 1 87 ? 20.054 -4.265 -9.632 1.00 80.75 87 ALA A O 1
ATOM 713 N N . ASN A 1 88 ? 18.599 -2.925 -8.581 1.00 78.12 88 ASN A N 1
ATOM 714 C CA . ASN A 1 88 ? 18.529 -1.977 -9.694 1.00 78.12 88 ASN A CA 1
ATOM 715 C C . ASN A 1 88 ? 19.750 -1.054 -9.734 1.00 78.12 88 ASN A C 1
ATOM 717 O O . ASN A 1 88 ? 20.044 -0.355 -8.770 1.00 78.12 88 ASN A O 1
ATOM 721 N N . GLU A 1 89 ? 20.410 -0.965 -10.889 1.00 76.12 89 GLU A N 1
ATOM 722 C CA . GLU A 1 89 ? 21.540 -0.046 -11.113 1.00 76.12 89 GLU A CA 1
ATOM 723 C C . GLU A 1 89 ? 21.086 1.407 -11.360 1.00 76.12 89 GLU A C 1
ATOM 725 O O . GLU A 1 89 ? 21.856 2.362 -11.223 1.00 76.12 89 GLU A O 1
ATOM 730 N N . ASN A 1 90 ? 19.810 1.603 -11.705 1.00 82.62 90 ASN A N 1
ATOM 731 C CA . ASN A 1 90 ? 19.243 2.919 -11.968 1.00 82.62 90 ASN A CA 1
ATOM 732 C C . ASN A 1 90 ? 18.797 3.600 -10.664 1.00 82.62 90 ASN A C 1
ATOM 734 O O . ASN A 1 90 ? 17.799 3.213 -10.053 1.00 82.62 90 ASN A O 1
ATOM 738 N N . LYS A 1 91 ? 19.494 4.678 -10.278 1.00 80.50 91 LYS A N 1
ATOM 739 C CA . LYS A 1 91 ? 19.194 5.472 -9.070 1.00 80.50 91 LYS A CA 1
ATOM 740 C C . LYS A 1 91 ? 17.744 5.955 -8.985 1.00 80.50 91 LYS A C 1
ATOM 742 O O . LYS A 1 91 ? 17.196 6.015 -7.889 1.00 80.50 91 LYS A O 1
ATOM 747 N N . THR A 1 92 ? 17.108 6.297 -10.105 1.00 80.56 92 THR A N 1
ATOM 748 C CA . THR A 1 92 ? 15.707 6.747 -10.094 1.00 80.56 92 THR A CA 1
ATOM 749 C C . THR A 1 92 ? 14.767 5.608 -9.697 1.00 80.56 92 THR A C 1
ATOM 751 O O . THR A 1 92 ? 13.844 5.821 -8.912 1.00 80.56 92 THR A O 1
ATOM 754 N N . LEU A 1 93 ? 15.036 4.389 -10.175 1.00 78.25 93 LEU A N 1
ATOM 755 C CA . LEU A 1 93 ? 14.263 3.193 -9.827 1.00 78.25 93 LEU A CA 1
ATOM 756 C C . LEU A 1 93 ? 14.495 2.780 -8.375 1.00 78.25 93 LEU A C 1
ATOM 758 O O . LEU A 1 93 ? 13.543 2.436 -7.684 1.00 78.25 93 LEU A O 1
ATOM 762 N N . GLN A 1 94 ? 15.729 2.910 -7.879 1.00 82.44 94 GLN A N 1
ATOM 763 C CA . GLN A 1 94 ? 16.035 2.672 -6.466 1.00 82.44 94 GLN A CA 1
ATOM 764 C C . GLN A 1 94 ? 15.239 3.595 -5.534 1.00 82.44 94 GLN A C 1
ATOM 766 O O . GLN A 1 94 ? 14.727 3.144 -4.513 1.00 82.44 94 GLN A O 1
ATOM 771 N N . ILE A 1 95 ? 15.106 4.884 -5.872 1.00 84.31 95 ILE A N 1
ATOM 772 C CA . ILE A 1 95 ? 14.323 5.827 -5.058 1.00 84.31 95 ILE A CA 1
ATOM 773 C C . ILE A 1 95 ? 12.838 5.440 -5.062 1.00 84.31 95 ILE A C 1
ATOM 775 O O . ILE A 1 95 ? 12.205 5.459 -4.009 1.00 84.31 95 ILE A O 1
ATOM 779 N N . LEU A 1 96 ? 12.286 5.054 -6.216 1.00 82.25 96 LEU A N 1
ATOM 780 C CA . LEU A 1 96 ? 10.910 4.555 -6.316 1.00 82.25 96 LEU A CA 1
ATOM 781 C C . LEU A 1 96 ? 10.699 3.283 -5.482 1.00 82.25 96 LEU A C 1
ATOM 783 O O . LEU A 1 96 ? 9.718 3.205 -4.745 1.00 82.25 96 LEU A O 1
ATOM 787 N N . ALA A 1 97 ? 11.644 2.343 -5.528 1.00 84.38 97 ALA A N 1
ATOM 788 C CA . ALA A 1 97 ? 11.621 1.131 -4.714 1.00 84.38 97 ALA A CA 1
ATOM 789 C C . ALA A 1 97 ? 11.693 1.449 -3.208 1.00 84.38 97 ALA A C 1
ATOM 791 O O . ALA A 1 97 ? 10.941 0.899 -2.408 1.00 84.38 97 ALA A O 1
ATOM 792 N N . LEU A 1 98 ? 12.524 2.412 -2.797 1.00 85.94 98 LEU A N 1
ATOM 793 C CA . LEU A 1 98 ? 12.569 2.879 -1.406 1.00 85.94 98 LEU A CA 1
ATOM 794 C C . LEU A 1 98 ? 11.256 3.544 -0.965 1.00 85.94 98 LEU A C 1
ATOM 796 O O . LEU A 1 98 ? 10.839 3.378 0.184 1.00 85.94 98 LEU A O 1
ATOM 800 N N . ILE A 1 99 ? 10.581 4.272 -1.859 1.00 86.75 99 ILE A N 1
ATOM 801 C CA . ILE A 1 99 ? 9.246 4.827 -1.593 1.00 86.75 99 ILE A CA 1
ATOM 802 C C . ILE A 1 99 ? 8.224 3.695 -1.421 1.00 86.75 99 ILE A C 1
ATOM 804 O O . ILE A 1 99 ? 7.402 3.760 -0.504 1.00 86.75 99 ILE A O 1
ATOM 808 N N . GLU A 1 100 ? 8.296 2.640 -2.238 1.00 84.12 100 GLU A N 1
ATOM 809 C CA . GLU A 1 100 ? 7.473 1.432 -2.089 1.00 84.12 100 GLU A CA 1
ATOM 810 C C . GLU A 1 100 ? 7.658 0.796 -0.709 1.00 84.12 100 GLU A C 1
ATOM 812 O O . GLU A 1 100 ? 6.694 0.537 0.018 1.00 84.12 100 GLU A O 1
ATOM 817 N N . VAL A 1 101 ? 8.915 0.621 -0.305 1.00 87.75 101 VAL A N 1
ATOM 818 C CA . VAL A 1 101 ? 9.291 0.109 1.013 1.00 87.75 101 VAL A CA 1
ATOM 819 C C . VAL A 1 101 ? 8.726 1.000 2.126 1.00 87.75 101 VAL A C 1
ATOM 821 O O . VAL A 1 101 ? 8.128 0.505 3.080 1.00 87.75 101 VAL A O 1
ATOM 824 N N . GLY A 1 102 ? 8.819 2.323 1.993 1.00 87.56 102 GLY A N 1
ATOM 825 C CA . GLY A 1 102 ? 8.212 3.253 2.948 1.00 87.56 102 GLY A CA 1
ATOM 826 C C . GLY A 1 102 ? 6.689 3.096 3.050 1.00 87.56 102 GLY A C 1
ATOM 827 O O . GLY A 1 102 ? 6.138 3.035 4.153 1.00 87.56 102 GLY A O 1
ATOM 828 N N . LEU A 1 103 ? 5.998 2.980 1.913 1.00 84.19 103 LEU A N 1
ATOM 829 C CA . LEU A 1 103 ? 4.542 2.812 1.861 1.00 84.19 103 LEU A CA 1
ATOM 830 C C . LEU A 1 103 ? 4.086 1.477 2.464 1.00 84.19 103 LEU A C 1
ATOM 832 O O . LEU A 1 103 ? 3.111 1.457 3.220 1.00 84.19 103 LEU A O 1
ATOM 836 N N . THR A 1 104 ? 4.793 0.377 2.185 1.00 86.62 104 THR A N 1
ATOM 837 C CA . THR A 1 104 ? 4.494 -0.947 2.765 1.00 86.62 104 THR A CA 1
ATOM 838 C C . THR A 1 104 ? 4.651 -0.945 4.282 1.00 86.62 104 THR A C 1
ATOM 840 O O . THR A 1 104 ? 3.784 -1.469 4.983 1.00 86.62 104 THR A O 1
ATOM 843 N N . VAL A 1 105 ? 5.681 -0.281 4.812 1.00 86.94 105 VAL A N 1
ATOM 844 C CA . VAL A 1 105 ? 5.881 -0.125 6.261 1.00 86.94 105 VAL A CA 1
ATOM 845 C C . VAL A 1 105 ? 4.756 0.697 6.894 1.00 86.94 105 VAL A C 1
ATOM 847 O O . VAL A 1 105 ? 4.205 0.298 7.923 1.00 86.94 105 VAL A O 1
ATOM 850 N N . ILE A 1 106 ? 4.358 1.813 6.275 1.00 82.88 106 ILE A N 1
ATOM 851 C CA . ILE A 1 106 ? 3.243 2.641 6.763 1.00 82.88 106 ILE A CA 1
ATOM 852 C C . ILE A 1 106 ? 1.937 1.838 6.773 1.00 82.88 106 ILE A C 1
ATOM 854 O O . ILE A 1 106 ? 1.209 1.864 7.769 1.00 82.88 106 ILE A O 1
ATOM 858 N N . PHE A 1 107 ? 1.653 1.094 5.699 1.00 82.31 107 PHE A N 1
ATOM 859 C CA . PHE A 1 107 ? 0.485 0.219 5.619 1.00 82.31 107 PHE A CA 1
ATOM 860 C C . PHE A 1 107 ? 0.514 -0.853 6.714 1.00 82.31 107 PHE A C 1
ATOM 862 O O . PHE A 1 107 ? -0.484 -1.059 7.407 1.00 82.31 107 PHE A O 1
ATOM 869 N N . PHE A 1 108 ? 1.661 -1.503 6.9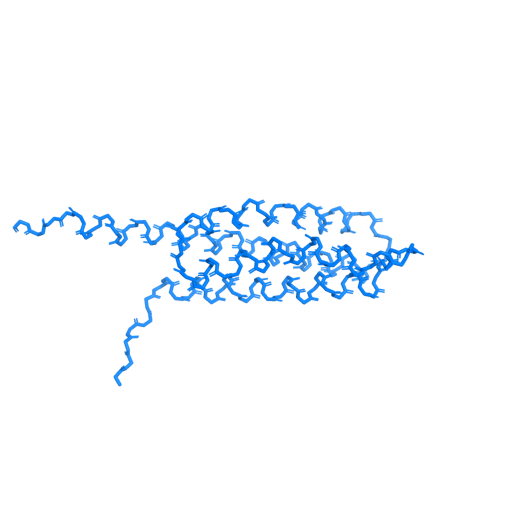17 1.00 84.50 108 PHE A N 1
ATOM 870 C CA . PHE A 1 108 ? 1.834 -2.539 7.929 1.00 84.50 108 PHE A CA 1
ATOM 871 C C . PHE A 1 108 ? 1.554 -2.001 9.338 1.00 84.50 108 PHE A C 1
ATOM 873 O O . PHE A 1 108 ? 0.705 -2.545 10.050 1.00 84.50 108 PHE A O 1
ATOM 880 N N . ILE A 1 109 ? 2.174 -0.878 9.713 1.00 83.62 109 ILE A N 1
ATOM 881 C CA . ILE A 1 109 ? 1.964 -0.237 11.020 1.00 83.62 109 ILE A CA 1
ATOM 882 C C . ILE A 1 109 ? 0.500 0.192 11.181 1.00 83.62 109 ILE A C 1
ATOM 884 O O . ILE A 1 109 ? -0.112 -0.081 12.217 1.00 83.62 109 ILE A O 1
ATOM 888 N N . GLY A 1 110 ? -0.085 0.818 10.154 1.00 77.62 110 GLY A N 1
ATOM 889 C CA . GLY A 1 110 ? -1.490 1.226 10.148 1.00 77.62 110 GLY A CA 1
ATOM 890 C C . GLY A 1 110 ? -2.439 0.045 10.357 1.00 77.62 110 GLY A C 1
ATOM 891 O O . GLY A 1 110 ? -3.355 0.123 11.182 1.00 77.62 110 GLY A O 1
ATOM 892 N N . SER A 1 111 ? -2.163 -1.083 9.699 1.00 79.88 111 SER A N 1
ATOM 893 C CA . SER A 1 111 ? -2.983 -2.289 9.794 1.00 79.88 111 SER A CA 1
ATOM 894 C C . SER A 1 111 ? -2.964 -2.910 11.198 1.00 79.88 111 SER A C 1
ATOM 896 O O . SER A 1 111 ? -4.023 -3.222 11.750 1.00 79.88 111 SER A O 1
ATOM 898 N N . ILE A 1 112 ? -1.785 -3.005 11.824 1.00 81.81 112 ILE A N 1
ATOM 899 C CA . ILE A 1 112 ? -1.619 -3.534 13.185 1.00 81.81 112 ILE A CA 1
ATOM 900 C C . ILE A 1 112 ? -2.296 -2.619 14.200 1.00 81.81 112 ILE A C 1
ATOM 902 O O . ILE A 1 112 ? -3.032 -3.085 15.075 1.00 81.81 112 ILE A O 1
ATOM 906 N N . MET A 1 113 ? -2.071 -1.309 14.081 1.00 79.25 113 MET A N 1
ATOM 907 C CA . MET A 1 113 ? -2.655 -0.332 14.995 1.00 79.25 113 MET A CA 1
ATOM 908 C C . MET A 1 113 ? -4.181 -0.344 14.901 1.00 79.25 113 MET A C 1
ATOM 910 O O . MET A 1 113 ? -4.845 -0.385 15.937 1.00 79.25 113 MET A O 1
ATOM 914 N N . TYR A 1 114 ? -4.750 -0.417 13.693 1.00 77.06 114 TYR A N 1
ATOM 915 C CA . TYR A 1 114 ? -6.196 -0.541 13.505 1.00 77.06 114 TYR A CA 1
ATOM 916 C C . TYR A 1 114 ? -6.768 -1.786 14.198 1.00 77.06 114 TYR A C 1
ATOM 918 O O . TYR A 1 114 ? -7.736 -1.680 14.954 1.00 77.06 114 TYR A O 1
ATOM 926 N N . VAL A 1 115 ? -6.152 -2.960 14.008 1.00 78.88 115 VAL A N 1
ATOM 927 C CA . VAL A 1 115 ? -6.587 -4.201 14.677 1.00 78.88 115 VAL A CA 1
ATOM 928 C C . VAL A 1 115 ? -6.498 -4.065 16.192 1.00 78.88 115 VAL A C 1
ATOM 930 O O . VAL A 1 115 ? -7.439 -4.442 16.890 1.00 78.88 115 VAL A O 1
ATOM 933 N N . LYS A 1 116 ? -5.410 -3.486 16.708 1.00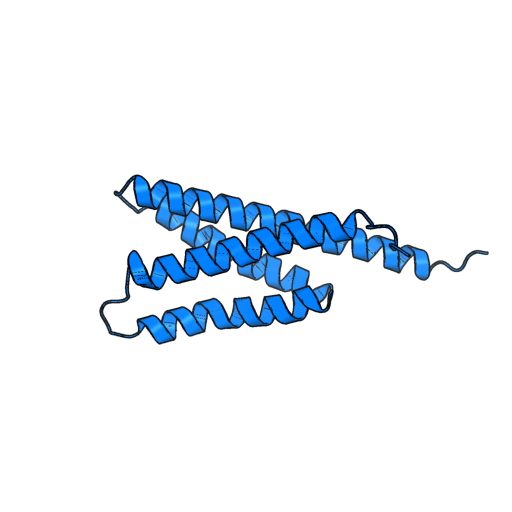 78.06 116 LYS A N 1
ATOM 934 C CA . LYS A 1 116 ? -5.189 -3.296 18.146 1.00 78.06 116 LYS A CA 1
ATOM 935 C C . LYS A 1 116 ? -6.248 -2.393 18.776 1.00 78.06 116 LYS A C 1
ATOM 937 O O . LYS A 1 116 ? -6.827 -2.766 19.797 1.00 78.06 116 LYS A O 1
ATOM 942 N N . TYR A 1 117 ? -6.535 -1.237 18.176 1.00 75.56 117 TYR A N 1
ATOM 943 C CA . TYR A 1 117 ? -7.565 -0.324 18.682 1.00 75.56 117 TYR A CA 1
ATOM 944 C C . TYR A 1 117 ? -8.959 -0.940 18.586 1.00 75.56 117 TYR A C 1
ATOM 946 O O . TYR A 1 117 ? -9.691 -0.955 19.574 1.00 75.56 117 TYR A O 1
ATOM 954 N N . LYS A 1 118 ? -9.286 -1.566 17.452 1.00 74.25 118 LYS A N 1
ATOM 955 C CA . LYS A 1 118 ? -10.582 -2.223 17.272 1.00 74.25 118 LYS A CA 1
ATOM 956 C C . LYS A 1 118 ? -10.753 -3.458 18.159 1.00 74.25 118 LYS A C 1
ATOM 958 O O . LYS A 1 118 ? -11.879 -3.846 18.457 1.00 74.25 118 LYS A O 1
ATOM 963 N N . SER A 1 119 ? -9.665 -4.108 18.580 1.00 72.50 119 SER A N 1
ATOM 964 C CA . SER A 1 119 ? -9.693 -5.192 19.572 1.00 72.50 119 SER A CA 1
ATOM 965 C C . SER A 1 119 ? -10.114 -4.696 20.949 1.00 72.50 119 SER A C 1
ATOM 967 O O . SER A 1 119 ? -10.928 -5.344 21.600 1.00 72.50 119 SER A O 1
ATOM 969 N N . ARG A 1 120 ? -9.599 -3.533 21.361 1.00 72.19 120 ARG A N 1
ATOM 970 C CA . ARG A 1 120 ? -9.886 -2.923 22.664 1.00 72.19 120 ARG A CA 1
ATOM 971 C C . ARG A 1 120 ? -11.325 -2.420 22.776 1.00 72.19 120 ARG A C 1
ATOM 973 O O . ARG A 1 120 ? -11.977 -2.718 23.767 1.00 72.19 120 ARG A O 1
ATOM 980 N N . GLU A 1 121 ? -11.839 -1.752 21.742 1.00 72.38 121 GLU A N 1
ATOM 981 C CA . GLU A 1 121 ? -13.227 -1.246 21.719 1.00 72.38 121 GLU A CA 1
ATOM 982 C C . GLU A 1 121 ? -14.277 -2.362 21.842 1.00 72.38 121 GLU A C 1
ATOM 984 O O . GLU A 1 121 ? -15.321 -2.189 22.463 1.00 72.38 121 GLU A O 1
ATOM 989 N N . LEU A 1 122 ? -14.006 -3.521 21.241 1.00 68.81 122 LEU A N 1
ATOM 990 C CA . LEU A 1 122 ? -14.894 -4.682 21.313 1.00 68.81 122 LEU A CA 1
ATOM 991 C C . LEU A 1 122 ? -14.750 -5.448 22.633 1.00 68.81 122 LEU A C 1
ATOM 993 O O . LEU A 1 122 ? -15.732 -6.026 23.070 1.00 68.81 122 LEU A O 1
ATOM 997 N N . GLY A 1 123 ? -13.574 -5.427 23.270 1.00 66.50 123 GLY A N 1
ATOM 998 C CA . GLY A 1 123 ? -13.394 -5.969 24.622 1.00 66.50 123 GLY A CA 1
ATOM 999 C C . GLY A 1 123 ? -14.181 -5.175 25.666 1.00 66.50 123 GLY A C 1
ATOM 1000 O O . GLY A 1 123 ? -14.917 -5.763 26.442 1.00 66.50 123 GLY A O 1
ATOM 1001 N N . GLN A 1 124 ? -14.131 -3.840 25.603 1.00 63.19 124 GLN A N 1
ATOM 1002 C CA . GLN A 1 124 ? -14.880 -2.970 26.523 1.00 63.19 124 GLN A CA 1
ATOM 1003 C C . GLN A 1 124 ? -16.404 -3.088 26.399 1.00 63.19 124 GLN A C 1
ATOM 1005 O O . GLN A 1 124 ? -17.108 -2.820 27.356 1.00 63.19 124 GLN A O 1
ATOM 1010 N N . LYS A 1 125 ? -16.932 -3.484 25.234 1.00 59.44 125 LYS A N 1
ATOM 1011 C CA . LYS A 1 125 ? -18.374 -3.731 25.055 1.00 59.44 125 LYS A CA 1
ATOM 1012 C C . LYS A 1 125 ? -18.858 -5.064 25.627 1.00 59.44 125 LYS A C 1
ATOM 1014 O O . LYS A 1 125 ? -20.065 -5.265 25.705 1.00 59.44 125 LYS A O 1
ATOM 1019 N N . LEU A 1 126 ? -17.943 -5.990 25.905 1.00 64.50 126 LEU A N 1
ATOM 1020 C CA . LEU A 1 126 ? -18.260 -7.321 26.425 1.00 64.50 126 LEU A CA 1
ATOM 1021 C C . LEU A 1 126 ? -18.178 -7.384 27.952 1.00 64.50 126 LEU A C 1
ATOM 1023 O O . LEU A 1 126 ? -18.652 -8.362 28.518 1.00 64.50 126 LEU A O 1
ATOM 1027 N N . GLU A 1 127 ? -17.610 -6.362 28.593 1.00 63.84 127 GLU A N 1
ATOM 1028 C CA . GLU A 1 127 ? -17.704 -6.149 30.035 1.00 63.84 127 GLU A CA 1
ATOM 1029 C C . GLU A 1 127 ? -18.963 -5.298 30.272 1.00 63.84 127 GLU A C 1
ATOM 1031 O O . GLU A 1 127 ? -18.941 -4.103 29.965 1.00 63.84 127 GLU A O 1
ATOM 1036 N N . PRO A 1 128 ? -20.109 -5.897 30.655 1.00 62.78 128 PRO A N 1
ATOM 1037 C CA . PRO A 1 128 ? -21.288 -5.110 30.987 1.00 62.78 128 PRO A CA 1
ATOM 1038 C C . PRO A 1 128 ? -20.943 -4.185 32.160 1.00 62.78 128 PRO A C 1
ATOM 1040 O O . PRO A 1 128 ? -20.273 -4.611 33.095 1.00 62.78 128 PRO A O 1
ATOM 1043 N N . GLU A 1 129 ? -21.355 -2.917 32.074 1.00 63.97 129 GLU A N 1
ATOM 1044 C CA . GLU A 1 129 ? -21.332 -2.003 33.221 1.00 63.97 129 GLU A CA 1
ATOM 1045 C C . GLU A 1 129 ? -22.152 -2.642 34.350 1.00 63.97 129 GLU A C 1
ATOM 1047 O O . GLU A 1 129 ? -23.368 -2.795 34.204 1.00 63.97 129 GLU A O 1
ATOM 1052 N N . ASP A 1 130 ? -21.467 -3.063 35.415 1.00 58.81 130 ASP A N 1
ATOM 1053 C CA . ASP A 1 130 ? -22.074 -3.430 36.698 1.00 58.81 130 ASP A CA 1
ATOM 1054 C C . ASP A 1 130 ? -22.757 -2.215 37.352 1.00 58.81 130 ASP A C 1
ATOM 1056 O O . ASP A 1 130 ? -22.151 -1.113 37.354 1.00 58.81 130 ASP A O 1
#

Sequence (130 aa):
MSKIKTKADFYYFMTLTGYFGLLILLSSWIIYFDPPKNGTTAFALLFILTPLLLALRGLLNGKRYTYAWSSMLILFYFMHGVVDAWANENKTLQILALIEVGLTVIFFIGSIMYVKYKSRELGQKLEPED